Protein AF-A0A3B5RE72-F1 (afdb_monomer_lite)

InterPro domains:
  IPR013783 Immunoglobulin-like fold [G3DSA:2.60.40.10] (11-124)
  IPR036179 Immunoglobulin-like domain superfamily [SSF48726] (48-118)

Structure (mmCIF, N/CA/C/O backbone):
data_AF-A0A3B5RE72-F1
#
_entry.id   AF-A0A3B5RE72-F1
#
loop_
_atom_site.group_PDB
_atom_site.id
_atom_site.type_symbol
_atom_site.label_atom_id
_atom_site.label_alt_id
_atom_site.label_comp_id
_atom_site.label_asym_id
_atom_site.label_entity_id
_atom_site.label_seq_id
_atom_site.pdbx_PDB_ins_code
_atom_site.Cartn_x
_atom_site.Cartn_y
_atom_site.Cartn_z
_atom_site.occupancy
_atom_site.B_iso_or_equiv
_atom_site.auth_seq_id
_atom_site.auth_comp_id
_atom_site.auth_asym_id
_atom_site.auth_atom_id
_atom_site.pdbx_PDB_model_num
ATOM 1 N N . LEU A 1 1 ? 24.298 5.537 3.380 1.00 37.88 1 LEU A N 1
ATOM 2 C CA . LEU A 1 1 ? 23.603 6.133 4.545 1.00 37.88 1 LEU A CA 1
ATOM 3 C C . LEU A 1 1 ? 22.105 6.092 4.269 1.00 37.88 1 LEU A C 1
ATOM 5 O O . LEU A 1 1 ? 21.701 6.540 3.208 1.00 37.88 1 LEU A O 1
ATOM 9 N N . LEU A 1 2 ? 21.318 5.484 5.161 1.00 46.66 2 LEU A N 1
ATOM 10 C CA . LEU A 1 2 ? 19.848 5.486 5.124 1.00 46.66 2 LEU A CA 1
ATOM 11 C C . LEU A 1 2 ? 19.344 6.835 5.629 1.00 46.66 2 LEU A C 1
ATOM 13 O O . LEU A 1 2 ? 19.482 7.117 6.815 1.00 46.66 2 LEU A O 1
ATOM 17 N N . ASN A 1 3 ? 18.746 7.643 4.754 1.00 53.38 3 ASN A N 1
ATOM 18 C CA . ASN A 1 3 ? 17.937 8.772 5.198 1.00 53.38 3 ASN A CA 1
ATOM 19 C C . ASN A 1 3 ? 16.537 8.238 5.498 1.00 53.38 3 ASN A C 1
ATOM 21 O O . ASN A 1 3 ? 15.831 7.791 4.596 1.00 53.38 3 ASN A O 1
ATOM 25 N N . LYS A 1 4 ? 16.176 8.232 6.781 1.00 60.81 4 LYS A N 1
ATOM 26 C CA . LYS A 1 4 ? 14.817 7.939 7.230 1.00 60.81 4 LYS A CA 1
ATOM 27 C C . LYS A 1 4 ? 14.056 9.250 7.339 1.00 60.81 4 LYS A C 1
ATOM 29 O O . LYS A 1 4 ? 14.532 10.170 8.003 1.00 60.81 4 LYS A O 1
ATOM 34 N N . ILE A 1 5 ? 12.895 9.325 6.706 1.00 71.69 5 ILE A N 1
ATOM 35 C CA . ILE A 1 5 ? 11.976 10.453 6.840 1.00 71.69 5 ILE A CA 1
ATOM 36 C C . ILE A 1 5 ? 10.723 9.921 7.522 1.00 71.69 5 ILE A C 1
ATOM 38 O O . ILE A 1 5 ? 10.122 8.959 7.050 1.00 71.69 5 ILE A O 1
ATOM 42 N N . TYR A 1 6 ? 10.348 10.541 8.635 1.00 79.50 6 TYR A N 1
ATOM 43 C CA . TYR A 1 6 ? 9.139 10.191 9.369 1.00 79.50 6 TYR A CA 1
ATOM 44 C C . TYR A 1 6 ? 8.072 11.249 9.117 1.00 79.50 6 TYR A C 1
ATOM 46 O O . TYR A 1 6 ? 8.356 12.441 9.236 1.00 79.50 6 TYR A O 1
ATOM 54 N N . ASN A 1 7 ? 6.852 10.820 8.802 1.00 82.75 7 ASN A N 1
ATOM 55 C CA . ASN A 1 7 ? 5.699 11.704 8.660 1.00 82.75 7 ASN A CA 1
ATOM 56 C C . ASN A 1 7 ? 4.534 11.176 9.491 1.00 82.75 7 ASN A C 1
ATOM 58 O O . ASN A 1 7 ? 4.247 9.982 9.484 1.00 82.75 7 ASN A O 1
ATOM 62 N N . TYR A 1 8 ? 3.845 12.079 10.180 1.00 87.19 8 TYR A N 1
ATOM 63 C CA . TYR A 1 8 ? 2.656 11.759 10.959 1.00 87.19 8 TYR A CA 1
ATOM 64 C C . TYR A 1 8 ? 1.461 12.545 10.435 1.00 87.19 8 TYR A C 1
ATOM 66 O O . TYR A 1 8 ? 1.558 13.756 10.228 1.00 87.19 8 TYR A O 1
ATOM 74 N N . GLN A 1 9 ? 0.336 11.863 10.241 1.00 86.88 9 GLN A N 1
ATOM 75 C CA . GLN A 1 9 ? -0.921 12.482 9.837 1.00 86.88 9 GLN A CA 1
ATOM 76 C C . GLN A 1 9 ? -2.057 12.001 10.740 1.00 86.88 9 GLN A C 1
ATOM 78 O O . GLN A 1 9 ? -2.159 10.819 11.071 1.00 86.88 9 GLN A O 1
ATOM 83 N N . TYR A 1 10 ? -2.924 12.937 11.125 1.00 87.56 10 TYR A N 1
ATOM 84 C CA . TYR A 1 10 ? -4.078 12.687 11.978 1.00 87.56 10 TYR A CA 1
ATOM 85 C C . TYR A 1 10 ? -5.324 13.323 11.385 1.00 87.56 10 TYR A C 1
ATOM 87 O O . TYR A 1 10 ? -5.346 14.521 11.096 1.00 87.56 10 TYR A O 1
ATOM 95 N N . TYR A 1 11 ? -6.388 12.537 11.289 1.00 85.38 11 TYR A N 1
ATOM 96 C CA . TYR A 1 11 ? -7.675 12.983 10.785 1.00 85.38 11 TYR A CA 1
ATOM 97 C C . TYR A 1 11 ? -8.763 12.625 11.787 1.00 85.38 11 TYR A C 1
ATOM 99 O O . TYR A 1 11 ? -8.931 11.460 12.141 1.00 85.38 11 TYR A O 1
ATOM 107 N N . LYS A 1 12 ? -9.544 13.616 12.219 1.00 86.19 12 LYS A N 1
ATOM 108 C CA . LYS A 1 12 ? -10.770 13.389 12.989 1.00 86.19 12 LYS A CA 1
ATOM 109 C C . LYS A 1 12 ? -11.955 13.364 12.030 1.00 86.19 12 LYS A C 1
ATOM 111 O O . LYS A 1 12 ? -12.123 14.291 11.242 1.00 86.19 12 LYS A O 1
ATOM 116 N N . CYS A 1 13 ? -12.784 12.332 12.105 1.00 79.88 13 CYS A N 1
ATOM 117 C CA . CYS A 1 13 ? -13.900 12.127 11.184 1.00 79.88 13 CYS A CA 1
ATOM 118 C C . CYS A 1 13 ? -15.139 11.633 11.938 1.00 79.88 13 CYS A C 1
ATOM 120 O O . CYS A 1 13 ? -15.040 10.789 12.820 1.00 79.88 13 CYS A O 1
ATOM 122 N N . LEU A 1 14 ? -16.317 12.171 11.598 1.00 71.50 14 LEU A N 1
ATOM 123 C CA . LEU A 1 14 ? -17.598 11.657 12.107 1.00 71.50 14 LEU A CA 1
ATOM 124 C C . LEU A 1 14 ? -17.975 10.343 11.401 1.00 71.50 14 LEU A C 1
ATOM 126 O O . LEU A 1 14 ? -18.542 9.452 12.021 1.00 71.50 14 LEU A O 1
ATOM 130 N N . TYR A 1 15 ? -17.588 10.231 10.125 1.00 69.38 15 TYR A N 1
ATOM 131 C CA . TYR A 1 15 ? -17.618 9.017 9.315 1.00 69.38 15 TYR A CA 1
ATOM 132 C C . TYR A 1 15 ? -16.401 9.051 8.374 1.00 69.38 15 TYR A C 1
ATOM 134 O O . TYR A 1 15 ? -16.288 9.944 7.536 1.00 69.38 15 TYR A O 1
ATOM 142 N N . CYS A 1 16 ? -15.452 8.131 8.533 1.00 67.19 16 CYS A N 1
ATOM 143 C CA . CYS A 1 16 ? -14.146 8.166 7.858 1.00 67.19 16 CYS A CA 1
ATOM 144 C C . CYS A 1 16 ? -14.173 7.571 6.433 1.00 67.19 16 CYS A C 1
ATOM 146 O O . CYS A 1 16 ? -13.262 6.853 6.045 1.00 67.19 16 CYS A O 1
ATOM 148 N N . TYR A 1 17 ? -15.215 7.855 5.645 1.00 67.25 17 TYR A N 1
ATOM 149 C CA . TYR A 1 17 ? -15.447 7.193 4.350 1.00 67.25 17 TYR A CA 1
ATOM 150 C C . TYR A 1 17 ? -14.579 7.720 3.189 1.00 67.25 17 TYR A C 1
ATOM 152 O O . TYR A 1 17 ? -14.492 7.059 2.160 1.00 67.25 17 TYR A O 1
ATOM 160 N N . ASN A 1 18 ? -13.909 8.867 3.359 1.00 70.50 18 ASN A N 1
ATOM 161 C CA . ASN A 1 18 ? -13.156 9.556 2.296 1.00 70.50 18 ASN A CA 1
ATOM 162 C C . ASN A 1 18 ? -11.646 9.679 2.553 1.00 70.50 18 ASN A C 1
ATOM 164 O O . ASN A 1 18 ? -10.963 10.394 1.825 1.00 70.50 18 ASN A O 1
ATOM 168 N N . ILE A 1 19 ? -11.114 9.040 3.596 1.00 80.25 19 ILE A N 1
ATOM 169 C CA . ILE A 1 19 ? -9.670 9.080 3.858 1.00 80.25 19 ILE A CA 1
ATOM 170 C C . ILE A 1 19 ? -9.010 7.961 3.057 1.00 80.25 19 ILE A C 1
ATOM 172 O O . ILE A 1 19 ? -9.501 6.832 3.044 1.00 80.25 19 ILE A O 1
ATOM 176 N N . THR A 1 20 ? -7.913 8.295 2.385 1.00 86.50 20 THR A N 1
ATOM 177 C CA . THR A 1 20 ? -7.130 7.382 1.553 1.00 86.50 20 THR A CA 1
ATOM 178 C C . THR A 1 20 ? -5.747 7.198 2.146 1.00 86.50 20 THR A C 1
ATOM 180 O O . THR A 1 20 ? -5.112 8.174 2.549 1.00 86.50 20 THR A O 1
ATOM 183 N N . LEU A 1 21 ? -5.254 5.966 2.139 1.00 88.56 21 LEU A N 1
ATOM 184 C CA . LEU A 1 21 ? -3.835 5.701 2.339 1.00 88.56 21 LEU A CA 1
ATOM 185 C C . LEU A 1 21 ? -3.143 5.805 0.976 1.00 88.56 21 LEU A C 1
ATOM 187 O O . LEU A 1 21 ? -3.536 5.111 0.040 1.00 88.56 21 LEU A O 1
ATOM 191 N N . GLU A 1 22 ? -2.170 6.708 0.852 1.00 89.06 22 GLU A N 1
ATOM 192 C CA . GLU A 1 22 ? -1.459 6.988 -0.398 1.00 89.06 22 GLU A CA 1
ATOM 193 C C . GLU A 1 22 ? 0.037 6.705 -0.235 1.00 89.06 22 GLU A C 1
ATOM 195 O O . GLU A 1 22 ? 0.671 7.201 0.695 1.00 89.06 22 GLU A O 1
ATOM 200 N N . TRP A 1 23 ? 0.600 5.961 -1.185 1.00 87.62 23 TRP A N 1
ATOM 201 C CA . TRP A 1 23 ? 2.039 5.895 -1.415 1.00 87.62 23 TRP A CA 1
ATOM 202 C C . TRP A 1 23 ? 2.365 6.648 -2.690 1.00 87.62 23 TRP A C 1
ATOM 204 O O . TRP A 1 23 ? 1.719 6.454 -3.723 1.00 87.62 23 TRP A O 1
ATOM 214 N N . THR A 1 24 ? 3.402 7.473 -2.624 1.00 82.06 24 THR A N 1
ATOM 215 C CA . THR A 1 24 ? 3.952 8.155 -3.792 1.00 82.06 24 THR A CA 1
ATOM 216 C C . THR A 1 24 ? 5.373 7.681 -4.015 1.00 82.06 24 THR A C 1
ATOM 218 O O . THR A 1 24 ? 6.147 7.506 -3.074 1.00 82.06 24 THR A O 1
ATOM 221 N N . PHE A 1 25 ? 5.726 7.457 -5.271 1.00 74.44 25 PHE A N 1
ATOM 222 C CA . PHE A 1 25 ? 7.088 7.124 -5.639 1.00 74.44 25 PHE A CA 1
ATOM 223 C C . PHE A 1 25 ? 7.530 7.976 -6.809 1.00 74.44 25 PHE A C 1
ATOM 225 O O . PHE A 1 25 ? 6.852 8.080 -7.827 1.00 74.44 25 PHE A O 1
ATOM 232 N N . THR A 1 26 ? 8.703 8.576 -6.650 1.00 68.00 26 THR A N 1
ATOM 233 C CA . THR A 1 26 ? 9.369 9.333 -7.701 1.00 68.00 26 THR A CA 1
ATOM 234 C C . THR A 1 26 ? 10.430 8.451 -8.337 1.00 68.00 26 THR A C 1
ATOM 236 O O . THR A 1 26 ? 11.264 7.854 -7.652 1.00 68.00 26 THR A O 1
ATOM 239 N N . THR A 1 27 ? 10.421 8.370 -9.662 1.00 61.66 27 THR A N 1
ATOM 240 C CA . THR A 1 27 ? 11.477 7.712 -10.428 1.00 61.66 27 THR A CA 1
ATOM 241 C C . THR A 1 27 ? 12.211 8.789 -11.221 1.00 61.66 27 THR A C 1
ATOM 243 O O . THR A 1 27 ? 11.613 9.561 -11.967 1.00 61.66 27 THR A O 1
ATOM 246 N N . LYS A 1 28 ? 13.526 8.911 -11.002 1.00 55.00 28 LYS A N 1
ATOM 247 C CA . LYS A 1 28 ? 14.380 9.850 -11.758 1.00 55.00 28 LYS A CA 1
ATOM 248 C C . LYS A 1 28 ? 14.929 9.238 -13.043 1.00 55.00 28 LYS A C 1
ATOM 250 O O . LYS A 1 28 ? 15.557 9.926 -13.842 1.00 55.00 28 LYS A O 1
ATOM 255 N N . THR A 1 29 ? 14.762 7.936 -13.212 1.00 50.28 29 THR A N 1
ATOM 256 C CA . THR A 1 29 ? 15.362 7.184 -14.305 1.00 50.28 29 THR A CA 1
ATOM 257 C C . THR A 1 29 ? 14.361 7.078 -15.440 1.00 50.28 29 THR A C 1
ATOM 259 O O . THR A 1 29 ? 13.271 6.556 -15.232 1.00 50.28 29 THR A O 1
ATOM 262 N N . GLN A 1 30 ? 14.777 7.452 -16.655 1.00 52.94 30 GLN A N 1
ATOM 263 C CA . GLN A 1 30 ? 14.160 7.019 -17.922 1.00 52.94 30 GLN A CA 1
ATOM 264 C C . GLN A 1 30 ? 14.336 5.495 -18.135 1.00 52.94 30 GLN A C 1
ATOM 266 O O . GLN A 1 30 ? 14.674 5.032 -19.222 1.00 52.94 30 GLN A O 1
ATOM 271 N N . GLY A 1 31 ? 14.238 4.716 -17.058 1.00 57.12 31 GLY A N 1
ATOM 272 C CA . GLY A 1 31 ? 14.418 3.277 -17.057 1.00 57.12 31 GLY A CA 1
ATOM 273 C C . GLY A 1 31 ? 13.249 2.615 -17.762 1.00 57.12 31 GLY A C 1
ATOM 274 O O . GLY A 1 31 ? 12.139 3.146 -17.808 1.00 57.12 31 GLY A O 1
ATOM 275 N N . THR A 1 32 ? 13.499 1.443 -18.329 1.00 63.91 32 THR A N 1
ATOM 276 C CA . THR A 1 32 ? 12.419 0.670 -18.928 1.00 63.91 32 THR A CA 1
ATOM 277 C C . THR A 1 32 ? 11.530 0.124 -17.814 1.00 63.91 32 THR A C 1
ATOM 279 O O . THR A 1 32 ? 12.031 -0.405 -16.825 1.00 63.91 32 THR A O 1
ATOM 282 N N . TRP A 1 33 ? 10.207 0.210 -17.979 1.00 69.06 33 TRP A N 1
ATOM 283 C CA . TRP A 1 33 ? 9.230 -0.376 -17.050 1.00 69.06 33 TRP A CA 1
ATOM 284 C C . TRP A 1 33 ? 9.472 -1.871 -16.777 1.00 69.06 33 TRP A C 1
ATOM 286 O O . TRP A 1 33 ? 9.015 -2.384 -15.766 1.00 69.06 33 TRP A O 1
ATOM 296 N N . ARG A 1 34 ? 10.245 -2.554 -17.632 1.00 75.75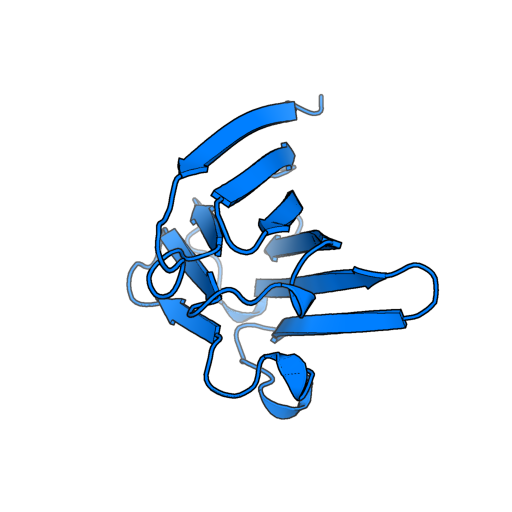 34 ARG A N 1
ATOM 297 C CA . ARG A 1 34 ? 10.650 -3.955 -17.466 1.00 75.75 34 ARG A CA 1
ATOM 298 C C . ARG A 1 34 ? 11.469 -4.211 -16.204 1.00 75.75 34 ARG A C 1
ATOM 300 O O . ARG A 1 34 ? 11.450 -5.323 -15.710 1.00 75.75 34 ARG A O 1
ATOM 307 N N . ASP A 1 35 ? 12.139 -3.200 -15.660 1.00 81.00 35 ASP A N 1
ATOM 308 C CA . ASP A 1 35 ? 12.907 -3.350 -14.421 1.00 81.00 35 ASP A CA 1
ATOM 309 C C . ASP A 1 35 ? 12.109 -2.931 -13.174 1.00 81.00 35 ASP A C 1
ATOM 311 O O . ASP A 1 35 ? 12.671 -2.892 -12.078 1.00 81.00 35 ASP A O 1
ATOM 315 N N . LEU A 1 36 ? 10.827 -2.568 -13.334 1.00 84.06 36 LEU A N 1
ATOM 316 C CA . LEU A 1 36 ? 9.967 -2.104 -12.251 1.00 84.06 36 LEU A CA 1
ATOM 317 C C . LEU A 1 36 ? 9.315 -3.276 -11.519 1.00 84.06 36 LEU A C 1
ATOM 319 O O . LEU A 1 36 ? 8.507 -4.015 -12.085 1.00 84.06 36 LEU A O 1
ATOM 323 N N . PHE A 1 37 ? 9.563 -3.331 -10.216 1.00 88.81 37 PHE A N 1
ATOM 324 C CA . PHE A 1 37 ? 8.853 -4.185 -9.277 1.00 88.81 37 PHE A CA 1
ATOM 325 C C . PHE A 1 37 ? 8.242 -3.327 -8.181 1.00 88.81 37 PHE A C 1
ATOM 327 O O . PHE A 1 37 ? 8.936 -2.534 -7.539 1.00 88.81 37 PHE A O 1
ATOM 334 N N . ILE A 1 38 ? 6.947 -3.504 -7.955 1.00 90.75 38 ILE A N 1
ATOM 335 C CA . ILE A 1 38 ? 6.225 -2.895 -6.842 1.00 90.75 38 ILE A CA 1
ATOM 336 C C . ILE A 1 38 ? 5.571 -4.015 -6.061 1.00 90.75 38 ILE A C 1
ATOM 338 O O . ILE A 1 38 ? 4.942 -4.898 -6.640 1.00 90.75 38 ILE A O 1
ATOM 342 N N . TYR A 1 39 ? 5.709 -3.967 -4.747 1.00 93.62 39 TYR A N 1
ATOM 343 C CA . TYR A 1 39 ? 5.057 -4.904 -3.857 1.00 93.62 39 TYR A CA 1
ATOM 344 C C . TYR A 1 39 ? 4.622 -4.160 -2.602 1.00 93.62 39 TYR A C 1
ATOM 346 O O . TYR A 1 39 ? 5.463 -3.796 -1.779 1.00 93.62 39 TYR A O 1
ATOM 354 N N . CYS A 1 40 ? 3.321 -3.898 -2.491 1.00 95.00 40 CYS A N 1
ATOM 355 C CA . CYS A 1 40 ? 2.720 -3.346 -1.289 1.00 95.00 40 CYS A CA 1
ATOM 356 C C . CYS A 1 40 ? 1.854 -4.403 -0.597 1.00 95.00 40 CYS A C 1
ATOM 358 O O . CYS A 1 40 ? 1.070 -5.098 -1.250 1.00 95.00 40 CYS A O 1
ATOM 360 N N . SER A 1 41 ? 1.945 -4.480 0.725 1.00 96.19 41 SER A N 1
ATOM 361 C CA . SER A 1 41 ? 1.217 -5.448 1.538 1.00 96.19 41 SER A CA 1
ATOM 362 C C . SER A 1 41 ? 0.886 -4.904 2.927 1.00 96.19 41 SER A C 1
ATOM 364 O O . SER A 1 41 ? 1.539 -3.992 3.439 1.00 96.19 41 SER A O 1
ATOM 366 N N . LEU A 1 42 ? -0.144 -5.487 3.538 1.00 96.06 42 LEU A N 1
ATOM 367 C CA . LEU A 1 42 ? -0.405 -5.397 4.968 1.00 96.06 42 LEU A CA 1
ATOM 368 C C . LEU A 1 42 ? 0.272 -6.587 5.656 1.00 96.06 42 LEU A C 1
ATOM 370 O O . LEU A 1 42 ? -0.034 -7.746 5.363 1.00 96.06 42 LEU A O 1
ATOM 374 N N . VAL A 1 43 ? 1.181 -6.296 6.581 1.00 93.62 43 VAL A N 1
ATOM 375 C CA . VAL A 1 43 ? 1.906 -7.296 7.364 1.00 93.62 43 VAL A CA 1
ATOM 376 C C . VAL A 1 43 ? 1.189 -7.488 8.698 1.00 93.62 43 VAL A C 1
ATOM 378 O O . VAL A 1 43 ? 1.245 -6.635 9.583 1.00 93.62 43 VAL A O 1
ATOM 381 N N . ALA A 1 44 ? 0.520 -8.629 8.851 1.00 83.12 44 ALA A N 1
ATOM 382 C CA . ALA A 1 44 ? -0.074 -9.067 10.109 1.00 83.12 44 ALA A CA 1
ATOM 383 C C . ALA A 1 44 ? 0.773 -10.182 10.744 1.00 83.12 44 ALA A C 1
ATOM 385 O O . ALA A 1 44 ? 1.573 -10.837 10.077 1.00 83.12 44 ALA A O 1
ATOM 386 N N . SER A 1 45 ? 0.579 -10.446 12.041 1.00 77.81 45 SER A N 1
ATOM 387 C CA . SER A 1 45 ? 1.419 -11.371 12.825 1.00 77.81 45 SER A CA 1
ATOM 388 C C . SER A 1 45 ? 1.567 -12.785 12.240 1.00 77.81 45 SER A C 1
ATOM 390 O O . SER A 1 45 ? 2.552 -13.457 12.535 1.00 77.81 45 SER A O 1
ATOM 392 N N . HIS A 1 46 ? 0.612 -13.245 11.423 1.00 81.50 46 HIS A N 1
ATOM 393 C CA . HIS A 1 46 ? 0.602 -14.605 10.861 1.00 81.50 46 HIS A CA 1
ATOM 394 C C . HIS A 1 46 ? 0.288 -14.677 9.363 1.00 81.50 46 HIS A C 1
ATOM 396 O O . HIS A 1 46 ? 0.217 -15.775 8.814 1.00 81.50 46 HIS A O 1
ATOM 402 N N . LYS A 1 47 ? 0.062 -13.541 8.699 1.00 88.19 47 LYS A N 1
ATOM 403 C CA . LYS A 1 47 ? -0.277 -13.506 7.275 1.00 88.19 47 LYS A CA 1
ATOM 404 C C . LYS A 1 47 ? 0.162 -12.177 6.675 1.00 88.19 47 LYS A C 1
ATOM 406 O O . LYS A 1 47 ? 0.090 -11.137 7.325 1.00 88.19 47 LYS A O 1
ATOM 411 N N . GLU A 1 48 ? 0.585 -12.232 5.425 1.00 93.88 48 GLU A N 1
ATOM 412 C CA . GLU A 1 48 ? 0.764 -11.061 4.584 1.00 93.88 48 GLU A CA 1
ATOM 413 C C . GLU A 1 48 ? -0.425 -10.972 3.624 1.00 93.88 48 GLU A C 1
ATOM 415 O O . GLU A 1 48 ? -0.773 -11.960 2.973 1.00 93.88 48 GLU A O 1
ATOM 420 N N . LEU A 1 49 ? -1.083 -9.814 3.582 1.00 95.44 49 LEU A N 1
ATOM 421 C CA . LEU A 1 49 ? -2.173 -9.546 2.646 1.00 95.44 49 LEU A CA 1
ATOM 422 C C . LEU A 1 49 ? -1.635 -8.637 1.549 1.00 95.44 49 LEU A C 1
ATOM 424 O O . LEU A 1 49 ? -1.250 -7.497 1.819 1.00 95.44 49 LEU A O 1
ATOM 428 N N . ILE A 1 50 ? -1.582 -9.140 0.320 1.00 95.75 50 ILE A N 1
ATOM 429 C CA . ILE A 1 50 ? -1.066 -8.371 -0.811 1.00 95.75 50 ILE A CA 1
ATOM 430 C C . ILE A 1 50 ? -2.088 -7.294 -1.168 1.00 95.75 50 ILE A C 1
ATOM 432 O O . ILE A 1 50 ? -3.247 -7.583 -1.459 1.00 95.75 50 ILE A O 1
ATOM 436 N N . LEU A 1 51 ? -1.637 -6.043 -1.153 1.00 95.50 51 LEU A N 1
ATOM 437 C CA . LEU A 1 51 ? -2.442 -4.882 -1.508 1.00 95.50 51 LEU A CA 1
ATOM 438 C C . LEU A 1 51 ? -2.318 -4.571 -3.002 1.00 95.50 51 LEU A C 1
ATOM 440 O O . LEU A 1 51 ? -3.316 -4.335 -3.683 1.00 95.50 51 LEU A O 1
ATOM 444 N N . TYR A 1 52 ? -1.084 -4.542 -3.504 1.00 94.62 52 TYR A N 1
ATOM 445 C CA . TYR A 1 52 ? -0.782 -4.166 -4.880 1.00 94.62 52 TYR A CA 1
ATOM 446 C C . TYR A 1 52 ? 0.553 -4.759 -5.325 1.00 94.62 52 TYR A C 1
ATOM 448 O O . TYR A 1 52 ? 1.542 -4.68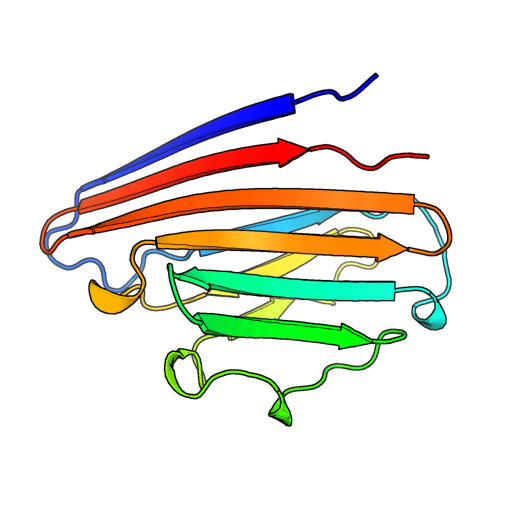4 -4.591 1.00 94.62 52 TYR A O 1
ATOM 456 N N . GLN A 1 53 ? 0.593 -5.310 -6.538 1.00 93.75 53 GLN A N 1
ATOM 457 C CA . GLN A 1 53 ? 1.790 -5.929 -7.090 1.00 93.75 53 GLN A CA 1
ATOM 458 C C . GLN A 1 53 ? 1.988 -5.569 -8.563 1.00 93.75 53 GLN A C 1
ATOM 460 O O . GLN A 1 53 ? 1.079 -5.680 -9.387 1.00 93.75 53 GLN A O 1
ATOM 465 N N . VAL A 1 54 ? 3.226 -5.200 -8.887 1.00 90.94 54 VAL A N 1
ATOM 466 C CA . VAL A 1 54 ? 3.734 -5.042 -10.248 1.00 90.94 54 VAL A CA 1
ATOM 467 C C . VAL A 1 54 ? 5.016 -5.851 -10.376 1.00 90.94 54 VAL A C 1
ATOM 469 O O . VAL A 1 54 ? 5.900 -5.747 -9.524 1.00 90.94 54 VAL A O 1
ATOM 472 N N . HIS A 1 55 ? 5.137 -6.626 -11.447 1.00 90.62 55 HIS A N 1
ATOM 473 C CA . HIS A 1 55 ? 6.351 -7.359 -11.791 1.00 90.62 55 HIS A CA 1
ATOM 474 C C . HIS A 1 55 ? 6.704 -7.064 -13.247 1.00 90.62 55 HIS A C 1
ATOM 476 O O . HIS A 1 55 ? 5.871 -7.227 -14.136 1.00 90.62 55 HIS A O 1
ATOM 482 N N . GLU A 1 56 ? 7.924 -6.579 -13.475 1.00 88.31 56 GLU A N 1
ATOM 483 C CA . GLU A 1 56 ? 8.409 -6.128 -14.788 1.00 88.31 56 GLU A CA 1
ATOM 484 C C . GLU A 1 56 ? 7.462 -5.127 -15.482 1.00 88.31 56 GLU A C 1
ATOM 486 O O . GLU A 1 56 ? 7.237 -5.166 -16.693 1.00 88.31 56 GLU A O 1
ATOM 491 N N . GLY A 1 57 ? 6.868 -4.225 -14.695 1.00 83.94 57 GLY A N 1
ATOM 492 C CA . GLY A 1 57 ? 5.947 -3.197 -15.189 1.00 83.94 57 GLY A CA 1
ATOM 493 C C . GLY A 1 57 ? 4.519 -3.678 -15.474 1.00 83.94 57 GLY A C 1
ATOM 494 O O . GLY A 1 57 ? 3.661 -2.857 -15.806 1.00 83.94 57 GLY A O 1
ATOM 495 N N . VAL A 1 58 ? 4.233 -4.970 -15.300 1.00 87.44 58 VAL A N 1
ATOM 496 C CA . VAL A 1 58 ? 2.898 -5.562 -15.470 1.00 87.44 58 VAL A CA 1
ATOM 497 C C . VAL A 1 58 ? 2.209 -5.691 -14.111 1.00 87.44 58 VAL A C 1
ATOM 499 O O . VAL A 1 58 ? 2.831 -6.127 -13.147 1.00 87.44 58 VAL A O 1
ATOM 502 N N . GLU A 1 59 ? 0.940 -5.287 -14.016 1.00 90.12 59 GLU A N 1
ATOM 503 C CA . GLU A 1 59 ? 0.120 -5.469 -12.807 1.00 90.12 59 GLU A CA 1
ATOM 504 C C . GLU A 1 59 ? -0.361 -6.913 -12.664 1.00 90.12 59 GLU A C 1
ATOM 506 O O . GLU A 1 59 ? -0.735 -7.549 -13.648 1.00 90.12 59 GLU A O 1
ATOM 511 N N . PHE A 1 60 ? -0.411 -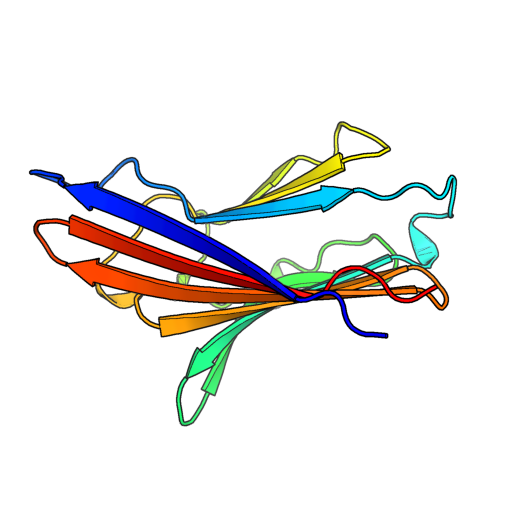7.391 -11.421 1.00 92.12 60 PHE A N 1
ATOM 512 C CA . PHE A 1 60 ? -0.893 -8.727 -11.068 1.00 92.12 60 PHE A CA 1
ATOM 513 C C . PHE A 1 60 ? -2.134 -8.601 -10.175 1.00 92.12 60 PHE A C 1
ATOM 515 O O . PHE A 1 60 ? -2.045 -8.809 -8.969 1.00 92.12 60 PHE A O 1
ATOM 522 N N . PRO A 1 61 ? -3.307 -8.237 -10.726 1.00 90.56 61 PRO A N 1
ATOM 523 C CA . PRO A 1 61 ? -4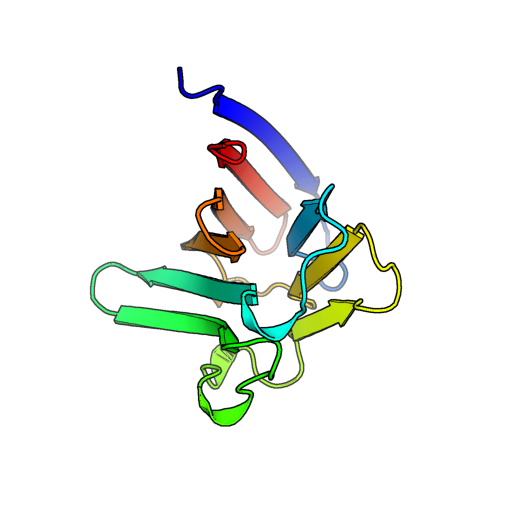.520 -8.059 -9.926 1.00 90.56 61 PRO A CA 1
ATOM 524 C C . PRO A 1 61 ? -4.984 -9.358 -9.253 1.00 90.56 61 PRO A C 1
ATOM 526 O O . PRO A 1 61 ? -5.609 -9.309 -8.201 1.00 90.56 61 PRO A O 1
ATOM 529 N N . GLU A 1 62 ? -4.645 -10.521 -9.815 1.00 92.75 62 GLU A N 1
ATOM 530 C CA . GLU A 1 62 ? -4.987 -11.838 -9.260 1.00 92.75 62 GLU A CA 1
ATOM 531 C C . GLU A 1 62 ? -4.295 -12.144 -7.923 1.00 92.75 62 GLU A C 1
ATOM 533 O O . GLU A 1 62 ? -4.762 -13.006 -7.183 1.00 92.75 62 GLU A O 1
ATOM 538 N N . SER A 1 63 ? -3.188 -11.462 -7.602 1.00 93.19 63 SER A N 1
ATOM 539 C CA . SER A 1 63 ? -2.502 -11.640 -6.318 1.00 93.19 63 SER A CA 1
ATOM 540 C C . SER A 1 63 ? -3.060 -10.755 -5.208 1.00 93.19 63 SER A C 1
ATOM 542 O O . SER A 1 63 ? -2.719 -10.973 -4.048 1.00 93.19 63 SER A O 1
ATOM 544 N N . GLN A 1 64 ? -3.909 -9.775 -5.535 1.00 95.81 64 GLN A N 1
ATOM 545 C CA . GLN A 1 64 ? -4.527 -8.895 -4.551 1.00 95.81 64 GLN A CA 1
ATOM 546 C C . GLN A 1 64 ? -5.432 -9.694 -3.607 1.00 95.81 64 GLN A C 1
ATOM 548 O O . GLN A 1 64 ? -6.294 -10.455 -4.043 1.00 95.81 64 GLN A O 1
ATOM 553 N N . ASP A 1 65 ? -5.262 -9.487 -2.301 1.00 95.44 65 ASP A N 1
ATOM 554 C CA . ASP A 1 65 ? -6.134 -10.097 -1.301 1.00 95.44 65 ASP A CA 1
ATOM 555 C C . ASP A 1 65 ? -7.556 -9.510 -1.398 1.00 95.44 65 ASP A C 1
ATOM 557 O O . ASP A 1 65 ? -7.744 -8.305 -1.605 1.00 95.44 65 ASP A O 1
ATOM 561 N N . GLU A 1 66 ? -8.568 -10.366 -1.234 1.00 93.69 66 GLU A N 1
ATOM 562 C CA . GLU A 1 66 ? -9.986 -10.019 -1.391 1.00 93.69 66 GLU A CA 1
ATOM 563 C C . GLU A 1 66 ? -10.405 -8.835 -0.507 1.00 93.69 66 GLU A C 1
ATOM 565 O O . GLU A 1 66 ? -11.238 -8.025 -0.919 1.00 93.69 66 GLU A O 1
ATOM 570 N N . GLN A 1 67 ? -9.767 -8.661 0.660 1.00 92.38 67 GLN A N 1
ATOM 571 C CA . GLN A 1 67 ? -9.993 -7.509 1.538 1.00 92.38 67 GLN A CA 1
ATOM 572 C C . GLN A 1 67 ? -9.870 -6.165 0.799 1.00 92.38 67 GLN A C 1
ATOM 574 O O . GLN A 1 67 ? -10.574 -5.202 1.129 1.00 92.38 67 GLN A O 1
ATOM 579 N N . PHE A 1 68 ? -8.988 -6.068 -0.196 1.00 93.56 68 PHE A N 1
ATOM 580 C CA . PHE A 1 68 ? -8.683 -4.828 -0.910 1.00 93.56 68 PHE A CA 1
ATOM 581 C C . PHE A 1 68 ? -9.355 -4.720 -2.284 1.00 93.56 68 PHE A C 1
ATOM 583 O O . PHE A 1 68 ? -9.219 -3.687 -2.947 1.00 93.56 68 PHE A O 1
ATOM 590 N N . SER A 1 69 ? -10.114 -5.743 -2.688 1.00 91.81 69 SER A N 1
ATOM 591 C CA . SER A 1 69 ? -10.729 -5.821 -4.013 1.00 91.81 69 SER A CA 1
ATOM 592 C C . SER A 1 69 ? -11.582 -4.589 -4.327 1.00 91.81 69 SER A C 1
ATOM 594 O O . SER A 1 69 ? -12.437 -4.173 -3.540 1.00 91.81 69 SER A O 1
ATOM 596 N N . GLY A 1 70 ? -11.309 -3.962 -5.474 1.00 91.31 70 GLY A N 1
ATOM 597 C CA . GLY A 1 70 ? -12.022 -2.773 -5.954 1.00 91.31 70 GLY A CA 1
ATOM 598 C C . GLY A 1 70 ? -11.731 -1.473 -5.192 1.00 91.31 70 GLY A C 1
ATOM 599 O O . GLY A 1 70 ? -12.354 -0.453 -5.486 1.00 91.31 70 GLY A O 1
ATOM 600 N N . ARG A 1 71 ? -10.802 -1.475 -4.225 1.00 93.06 71 ARG A N 1
ATOM 601 C CA . ARG A 1 71 ? -10.458 -0.290 -3.412 1.00 93.06 71 ARG A CA 1
ATOM 602 C C . ARG A 1 71 ? -9.084 0.299 -3.719 1.00 93.06 71 ARG A C 1
ATOM 604 O O . ARG A 1 71 ? -8.792 1.415 -3.284 1.00 93.06 71 ARG A O 1
ATOM 611 N N . VAL A 1 72 ? -8.251 -0.432 -4.456 1.00 92.38 72 VAL A N 1
ATOM 612 C CA . VAL A 1 72 ? -6.892 -0.015 -4.812 1.00 92.38 72 VAL A CA 1
ATOM 613 C C . VAL A 1 72 ? -6.883 0.637 -6.188 1.00 92.38 72 VAL A C 1
ATOM 615 O O . VAL A 1 72 ? -7.400 0.073 -7.148 1.00 92.38 72 VAL A O 1
ATOM 618 N N . GLN A 1 73 ? -6.284 1.821 -6.280 1.00 90.12 73 GLN A N 1
ATOM 619 C CA . GLN A 1 73 ? -6.054 2.528 -7.539 1.00 90.12 73 GLN A CA 1
ATOM 620 C C . GLN A 1 73 ? -4.564 2.806 -7.716 1.00 90.12 73 GLN A C 1
ATOM 622 O O . GLN A 1 73 ? -3.873 3.118 -6.741 1.00 90.12 73 GLN A O 1
ATOM 627 N N . SER A 1 74 ? -4.086 2.732 -8.958 1.00 86.81 74 SER A N 1
ATOM 628 C CA . SER A 1 74 ? -2.743 3.165 -9.332 1.00 86.81 74 SER A CA 1
ATOM 629 C C . SER A 1 74 ? -2.819 4.212 -10.438 1.00 86.81 74 SER A C 1
ATOM 631 O O . SER A 1 74 ? -3.322 3.930 -11.522 1.00 86.81 74 SER A O 1
ATOM 633 N N . ASP A 1 75 ? -2.289 5.405 -10.165 1.00 79.19 75 ASP A N 1
ATOM 634 C CA . ASP A 1 75 ? -2.117 6.448 -11.177 1.00 79.19 75 ASP A CA 1
ATOM 635 C C . ASP A 1 75 ? -0.730 6.273 -11.806 1.00 79.19 75 ASP A C 1
ATOM 637 O O . ASP A 1 75 ? 0.294 6.506 -11.152 1.00 79.19 75 ASP A O 1
ATOM 641 N N . LYS A 1 76 ? -0.698 5.827 -13.066 1.00 64.56 76 LYS A N 1
ATOM 642 C CA . LYS A 1 76 ? 0.534 5.569 -13.838 1.00 64.56 76 LYS A CA 1
ATOM 643 C C . LYS A 1 76 ? 0.880 6.674 -14.837 1.00 64.56 76 LYS A C 1
ATOM 645 O O . LYS A 1 76 ? 1.949 6.636 -15.444 1.00 64.56 76 LYS A O 1
ATOM 650 N N . ASP A 1 77 ? -0.009 7.650 -15.002 1.00 56.97 77 ASP A N 1
ATOM 651 C CA . ASP A 1 77 ? 0.029 8.605 -16.116 1.00 56.97 77 ASP A CA 1
ATOM 652 C C . ASP A 1 77 ? 1.172 9.628 -16.031 1.00 56.97 77 ASP A C 1
ATOM 654 O O . ASP A 1 77 ? 1.458 10.324 -17.006 1.00 56.97 77 ASP A O 1
ATOM 658 N N . VAL A 1 78 ? 1.881 9.711 -14.902 1.00 50.12 78 VAL A N 1
ATOM 659 C CA . VAL A 1 78 ? 3.038 10.597 -14.757 1.00 50.12 78 VAL A CA 1
ATOM 660 C C . VAL A 1 78 ? 4.308 9.751 -14.773 1.00 50.12 78 VAL A C 1
ATOM 662 O O . VAL A 1 78 ? 4.677 9.126 -13.786 1.00 50.12 78 VAL A O 1
ATOM 665 N N . LEU A 1 79 ? 5.004 9.760 -15.914 1.00 48.78 79 LEU A N 1
ATOM 666 C CA . LEU A 1 79 ? 6.224 8.987 -16.220 1.00 48.78 79 LEU A CA 1
ATOM 667 C C . LEU A 1 79 ? 7.377 9.127 -15.196 1.00 48.78 79 LEU A C 1
ATOM 669 O O . LEU A 1 79 ? 8.362 8.400 -15.282 1.00 48.78 79 LEU A O 1
ATOM 673 N N . SER A 1 80 ? 7.273 10.043 -14.233 1.00 59.00 80 SER A N 1
ATOM 674 C CA . SER A 1 80 ? 8.238 10.274 -13.154 1.00 59.00 80 SER A CA 1
ATOM 675 C C . SER A 1 80 ? 7.663 10.081 -11.747 1.00 59.00 80 SER A C 1
ATOM 677 O O . SER A 1 80 ? 8.438 10.038 -10.794 1.00 59.00 80 SER A O 1
ATOM 679 N N . GLU A 1 81 ? 6.340 9.979 -11.590 1.00 65.19 81 GLU A N 1
ATOM 680 C CA . GLU A 1 81 ? 5.649 9.934 -10.298 1.00 65.19 81 GLU A CA 1
ATOM 681 C C . GLU A 1 81 ? 4.478 8.956 -10.348 1.00 65.19 81 GLU A C 1
ATOM 683 O O . GLU A 1 81 ? 3.432 9.252 -10.917 1.00 65.19 81 GLU A O 1
ATOM 688 N N . GLY A 1 82 ? 4.633 7.792 -9.729 1.00 76.44 82 GLY A N 1
ATOM 689 C CA . GLY A 1 82 ? 3.513 6.879 -9.561 1.00 76.44 82 GLY A CA 1
ATOM 690 C C . GLY A 1 82 ? 2.864 7.046 -8.196 1.00 76.44 82 GLY A C 1
ATOM 691 O O . GLY A 1 82 ? 3.517 7.408 -7.208 1.00 76.44 82 GLY A O 1
ATOM 692 N N . ARG A 1 83 ? 1.557 6.786 -8.144 1.00 85.94 83 ARG A N 1
ATOM 693 C CA . ARG A 1 83 ? 0.779 6.810 -6.902 1.00 85.94 83 ARG A CA 1
ATOM 694 C C . ARG A 1 83 ? -0.023 5.534 -6.764 1.00 85.94 83 ARG A C 1
ATOM 696 O O . ARG A 1 83 ? -0.580 5.044 -7.744 1.00 85.94 83 ARG A O 1
ATOM 703 N N . ILE A 1 84 ? -0.079 5.009 -5.547 1.00 89.69 84 ILE A N 1
ATOM 704 C CA . ILE A 1 84 ? -0.922 3.871 -5.177 1.00 89.69 84 ILE A CA 1
ATOM 705 C C . ILE A 1 84 ? -1.808 4.335 -4.036 1.00 89.69 84 ILE A C 1
ATOM 707 O O . ILE A 1 84 ? -1.309 4.884 -3.054 1.00 89.69 84 ILE A O 1
ATOM 711 N N . ARG A 1 85 ? -3.118 4.134 -4.171 1.00 91.94 85 ARG A N 1
ATOM 712 C CA . ARG A 1 85 ? -4.112 4.576 -3.193 1.00 91.94 85 ARG A CA 1
ATOM 713 C C . ARG A 1 85 ? -5.001 3.430 -2.763 1.00 91.94 85 ARG A C 1
ATOM 715 O O . ARG A 1 85 ? -5.615 2.787 -3.611 1.00 91.94 85 ARG A O 1
ATOM 722 N N . LEU A 1 86 ? -5.145 3.251 -1.456 1.00 92.62 86 LEU A N 1
ATOM 723 C CA . LEU A 1 86 ? -6.219 2.464 -0.863 1.00 92.62 86 LEU A CA 1
ATOM 724 C C . LEU A 1 86 ? -7.344 3.409 -0.428 1.00 92.62 86 LEU A C 1
ATOM 726 O O . LEU A 1 86 ? -7.158 4.250 0.456 1.00 92.62 86 LEU A O 1
ATOM 730 N N . HIS A 1 87 ? -8.504 3.272 -1.068 1.00 90.06 87 HIS A N 1
ATOM 731 C CA . HIS A 1 87 ? -9.696 4.064 -0.784 1.00 90.06 87 HIS A CA 1
ATOM 732 C C . HIS A 1 87 ? -10.603 3.401 0.250 1.00 90.06 87 HIS A C 1
ATOM 734 O O . HIS A 1 87 ? -10.577 2.184 0.444 1.00 90.06 87 HIS A O 1
ATOM 740 N N . VAL A 1 88 ? -11.472 4.222 0.851 1.00 85.62 88 VAL A N 1
ATOM 741 C CA . VAL A 1 88 ? -12.531 3.779 1.768 1.00 85.62 88 VAL A CA 1
ATOM 742 C C . VAL A 1 88 ? -11.932 2.943 2.899 1.00 85.62 88 VAL A C 1
ATOM 744 O O . VAL A 1 88 ? -12.193 1.744 3.008 1.00 85.62 88 VAL A O 1
ATOM 747 N N . LEU A 1 89 ? -11.069 3.574 3.700 1.00 87.81 89 LEU A N 1
ATOM 748 C CA . LEU A 1 89 ? -10.439 2.920 4.842 1.00 87.81 89 LEU A CA 1
ATOM 749 C C . LEU A 1 89 ? -11.489 2.451 5.850 1.00 87.81 89 LEU A C 1
ATOM 751 O O . LEU A 1 89 ? -12.385 3.201 6.248 1.00 87.81 89 LEU A O 1
ATOM 755 N N . LYS A 1 90 ? -11.346 1.203 6.282 1.00 87.69 90 LYS A N 1
ATOM 756 C CA . LYS A 1 90 ? -12.210 0.551 7.263 1.00 87.69 90 LYS A CA 1
ATOM 757 C C . LYS A 1 90 ? -11.422 0.232 8.532 1.00 87.69 90 LYS A C 1
ATOM 759 O O . LYS A 1 90 ? -10.195 0.278 8.536 1.00 87.69 90 LYS A O 1
ATOM 764 N N . MET A 1 91 ? -12.109 -0.082 9.630 1.00 88.56 91 MET A N 1
ATOM 765 C CA . MET A 1 91 ? -11.427 -0.377 10.902 1.00 88.56 91 MET A CA 1
ATOM 766 C C . MET A 1 91 ? -10.504 -1.596 10.778 1.00 88.56 91 MET A C 1
ATOM 768 O O . MET A 1 91 ? -9.399 -1.588 11.317 1.00 88.56 91 MET A O 1
ATOM 772 N N . GLU A 1 92 ? -10.932 -2.593 10.004 1.00 88.69 92 GLU A N 1
ATOM 773 C CA . GLU A 1 92 ? -10.187 -3.803 9.652 1.00 88.69 92 GLU A CA 1
ATOM 774 C C . GLU A 1 92 ? -8.960 -3.562 8.762 1.00 88.69 92 GLU A C 1
ATOM 776 O O . GLU A 1 92 ? -8.125 -4.451 8.632 1.00 88.69 92 GLU A O 1
ATOM 781 N N . ASP A 1 93 ? -8.816 -2.368 8.180 1.00 91.00 93 ASP A N 1
ATOM 782 C CA . ASP A 1 93 ? -7.605 -2.004 7.443 1.00 91.00 93 ASP A CA 1
ATOM 783 C C . ASP A 1 93 ? -6.479 -1.550 8.377 1.00 91.00 93 ASP A C 1
ATOM 785 O O . ASP A 1 93 ? -5.366 -1.335 7.908 1.00 91.00 93 ASP A O 1
ATOM 789 N N . SER A 1 94 ? -6.734 -1.388 9.679 1.00 91.81 94 SER A N 1
ATOM 790 C CA . SER A 1 94 ? -5.689 -1.007 10.633 1.00 91.81 94 SER A CA 1
ATOM 791 C C . SER A 1 94 ? -4.564 -2.043 10.672 1.00 91.81 94 SER A C 1
ATOM 793 O O . SER A 1 94 ? -4.814 -3.243 10.774 1.00 91.81 94 SER A O 1
ATOM 795 N N . GLY A 1 95 ? -3.320 -1.572 10.655 1.00 93.69 95 GLY A N 1
ATOM 796 C CA . GLY A 1 95 ? -2.134 -2.407 10.775 1.00 93.69 95 GLY A CA 1
ATOM 797 C C . GLY A 1 95 ? -0.907 -1.815 10.089 1.00 93.69 95 GLY A C 1
ATOM 798 O O . GLY A 1 95 ? -0.884 -0.643 9.711 1.00 93.69 95 GLY A O 1
ATOM 799 N N . PHE A 1 96 ? 0.129 -2.643 9.955 1.00 95.12 96 PHE A N 1
ATOM 800 C CA . PHE A 1 96 ? 1.432 -2.227 9.449 1.00 95.12 96 PHE A CA 1
ATOM 801 C C . PHE A 1 96 ? 1.569 -2.524 7.957 1.00 95.12 96 PHE A C 1
ATOM 803 O O . PHE A 1 96 ? 1.706 -3.675 7.540 1.00 95.12 96 PHE A O 1
ATOM 810 N N . TYR A 1 97 ? 1.556 -1.474 7.148 1.00 95.31 97 TYR A N 1
ATOM 811 C CA . TYR A 1 97 ? 1.736 -1.568 5.712 1.00 95.31 97 TYR A CA 1
ATOM 812 C C . TYR A 1 97 ? 3.197 -1.411 5.335 1.00 95.31 97 TYR A C 1
ATOM 814 O O . TYR A 1 97 ? 3.915 -0.573 5.880 1.00 95.31 97 TYR A O 1
ATOM 822 N N . VAL A 1 98 ? 3.605 -2.170 4.329 1.00 93.88 98 VAL A N 1
ATOM 823 C CA . VAL A 1 98 ? 4.916 -2.073 3.704 1.00 93.88 98 VAL A CA 1
ATOM 824 C C . VAL A 1 98 ? 4.704 -1.918 2.211 1.00 93.88 98 VAL A C 1
ATOM 826 O O . VAL A 1 98 ? 3.964 -2.694 1.620 1.00 93.88 98 VAL A O 1
ATOM 829 N N . CYS A 1 99 ? 5.366 -0.950 1.584 1.00 92.19 99 CYS A N 1
ATOM 830 C CA . CYS A 1 99 ? 5.481 -0.906 0.138 1.00 92.19 99 CYS A CA 1
ATOM 831 C C . CYS A 1 99 ? 6.941 -0.835 -0.305 1.00 92.19 99 CYS A C 1
ATOM 833 O O . CYS A 1 99 ? 7.687 0.088 0.026 1.00 92.19 99 CYS A O 1
ATOM 835 N N . LYS A 1 100 ? 7.350 -1.847 -1.066 1.00 90.56 100 LYS A N 1
ATOM 836 C CA . LYS A 1 100 ? 8.675 -1.974 -1.655 1.00 90.56 100 LYS A CA 1
ATOM 837 C C . LYS A 1 100 ? 8.614 -1.619 -3.133 1.00 90.56 100 LYS A C 1
ATOM 839 O O . LYS A 1 100 ? 7.788 -2.141 -3.878 1.00 90.56 100 LYS A O 1
ATOM 844 N N . LEU A 1 101 ? 9.562 -0.794 -3.555 1.00 86.50 101 LEU A N 1
ATOM 845 C CA . LEU A 1 101 ? 9.806 -0.440 -4.945 1.00 86.50 101 LEU A CA 1
ATOM 846 C C . LEU A 1 101 ? 11.208 -0.906 -5.331 1.00 86.50 101 LEU A C 1
ATOM 848 O O . LEU A 1 101 ? 12.170 -0.663 -4.603 1.00 86.50 101 LEU A O 1
ATOM 852 N N . THR A 1 102 ? 11.357 -1.564 -6.473 1.00 85.75 102 THR A N 1
ATOM 853 C CA . THR A 1 102 ? 12.663 -1.884 -7.062 1.00 85.75 102 THR A CA 1
ATOM 854 C C . THR A 1 102 ? 12.663 -1.479 -8.527 1.00 85.75 102 THR A C 1
ATOM 856 O O . THR A 1 102 ? 11.709 -1.762 -9.243 1.00 85.75 102 THR A O 1
ATOM 859 N N . ILE A 1 103 ? 13.710 -0.770 -8.946 1.00 81.19 103 ILE A N 1
ATOM 860 C CA . ILE A 1 103 ? 13.923 -0.337 -10.330 1.00 81.19 103 ILE A CA 1
ATOM 861 C C . ILE A 1 103 ? 15.379 -0.622 -10.679 1.00 81.19 103 ILE A C 1
ATOM 863 O O . ILE A 1 103 ? 16.291 0.075 -10.226 1.00 81.19 103 ILE A O 1
ATOM 867 N N . GLY A 1 104 ? 15.617 -1.678 -11.449 1.00 81.69 104 GLY A N 1
ATOM 868 C CA . GLY A 1 104 ? 16.968 -2.153 -11.742 1.00 81.69 104 GLY A CA 1
ATOM 869 C C . GLY A 1 104 ? 17.726 -2.489 -10.452 1.00 81.69 104 GLY A C 1
ATOM 870 O O . GLY A 1 104 ? 17.348 -3.397 -9.720 1.00 81.69 104 GLY A O 1
ATOM 871 N N . ARG A 1 105 ? 18.796 -1.740 -10.148 1.00 79.06 105 ARG A N 1
ATOM 872 C CA . ARG A 1 105 ? 19.577 -1.897 -8.899 1.00 79.06 105 ARG A CA 1
ATOM 873 C C . ARG A 1 105 ? 19.102 -1.004 -7.751 1.00 79.06 105 ARG A C 1
ATOM 875 O O . ARG A 1 105 ? 19.613 -1.126 -6.641 1.00 79.06 105 ARG A O 1
ATOM 882 N N . CYS A 1 106 ? 18.166 -0.103 -8.023 1.00 79.00 106 CYS A N 1
ATOM 883 C CA . CYS A 1 106 ? 17.653 0.847 -7.055 1.00 79.00 106 CYS A CA 1
ATOM 884 C C . CYS A 1 106 ? 16.513 0.233 -6.240 1.00 79.00 106 CYS A C 1
ATOM 886 O O . CYS A 1 106 ? 15.625 -0.397 -6.813 1.00 79.00 106 CYS A O 1
ATOM 888 N N . MET A 1 107 ? 16.487 0.459 -4.924 1.00 82.50 107 MET A N 1
ATOM 889 C CA . MET A 1 107 ? 15.413 -0.031 -4.048 1.00 82.50 107 MET A CA 1
ATOM 890 C C . MET A 1 107 ? 14.919 1.062 -3.104 1.00 82.50 107 MET A C 1
ATOM 892 O O . MET A 1 107 ? 15.732 1.680 -2.419 1.00 82.50 107 MET A O 1
ATOM 896 N N . GLY A 1 108 ? 13.601 1.251 -3.037 1.00 83.25 108 GLY A N 1
ATOM 897 C CA . GLY A 1 108 ? 12.905 2.086 -2.057 1.00 83.25 108 GLY A CA 1
ATOM 898 C C . GLY A 1 108 ? 11.991 1.249 -1.162 1.00 83.25 108 GLY A C 1
ATOM 899 O O . GLY A 1 108 ? 11.471 0.214 -1.588 1.00 83.25 108 GLY A O 1
ATOM 900 N N . LEU A 1 109 ? 11.811 1.691 0.081 1.00 87.44 109 LEU A N 1
ATOM 901 C CA . LEU A 1 109 ? 10.913 1.056 1.041 1.00 87.44 109 LEU A CA 1
ATOM 902 C C . LEU A 1 109 ? 10.143 2.139 1.786 1.00 87.44 109 LEU A C 1
ATOM 904 O O . LEU A 1 109 ? 10.752 3.016 2.390 1.00 87.44 109 LEU A O 1
ATOM 908 N N . ASP A 1 110 ? 8.826 2.045 1.782 1.00 89.69 110 ASP A N 1
ATOM 909 C CA . ASP A 1 110 ? 7.963 2.870 2.612 1.00 89.69 110 ASP A CA 1
ATOM 910 C C . ASP A 1 110 ? 7.145 1.977 3.536 1.00 89.69 110 ASP A C 1
ATOM 912 O O . ASP A 1 110 ? 6.777 0.857 3.177 1.00 89.69 110 ASP A O 1
ATOM 916 N N . THR A 1 111 ? 6.899 2.450 4.746 1.00 92.25 111 THR A N 1
ATOM 917 C CA . THR A 1 111 ? 6.129 1.715 5.746 1.00 92.25 111 THR A CA 1
ATOM 918 C C . THR A 1 111 ? 5.150 2.650 6.423 1.00 92.25 111 THR A C 1
ATOM 920 O O . THR A 1 111 ? 5.474 3.813 6.644 1.00 92.25 111 THR A O 1
ATOM 923 N N . CYS A 1 112 ? 3.955 2.161 6.737 1.00 93.06 112 CYS A N 1
ATOM 924 C CA . CYS A 1 112 ? 2.913 2.950 7.378 1.00 93.06 112 CYS A CA 1
ATOM 925 C C . CYS A 1 112 ? 2.249 2.147 8.496 1.00 93.06 112 CYS A C 1
ATOM 927 O O . CYS A 1 112 ? 1.703 1.078 8.237 1.00 93.06 112 CYS A O 1
ATOM 929 N N . ASP A 1 113 ? 2.261 2.669 9.720 1.00 93.94 113 ASP A N 1
ATOM 930 C CA . ASP A 1 113 ? 1.369 2.193 10.779 1.00 93.94 113 ASP A CA 1
ATOM 931 C C . ASP A 1 113 ? 0.038 2.951 10.668 1.00 93.94 113 ASP A C 1
ATOM 933 O O . ASP A 1 113 ? -0.037 4.162 10.919 1.00 93.94 113 ASP A O 1
ATOM 937 N N . LEU A 1 114 ? -0.993 2.244 10.200 1.00 93.06 114 LEU A N 1
ATOM 938 C CA . LEU A 1 114 ? -2.343 2.760 10.014 1.00 93.06 114 LEU A CA 1
ATOM 939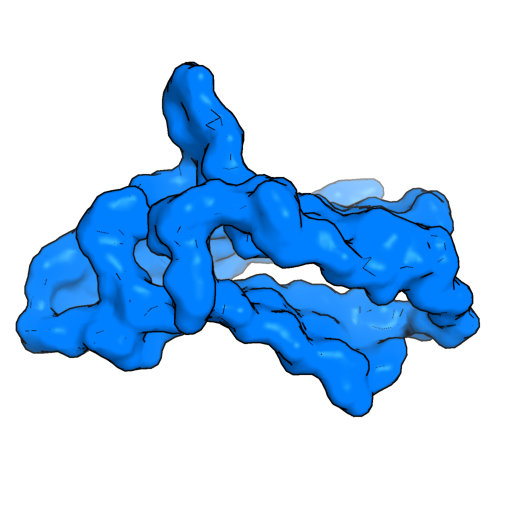 C C . LEU A 1 114 ? -3.215 2.339 11.198 1.00 93.06 114 LEU A C 1
ATOM 941 O O . LEU A 1 114 ? -3.430 1.155 11.441 1.00 93.06 114 LEU A O 1
ATOM 945 N N . THR A 1 115 ? -3.827 3.312 11.870 1.00 92.31 115 THR A N 1
ATOM 946 C CA . THR A 1 115 ? -4.878 3.060 12.864 1.00 92.31 115 THR A CA 1
ATOM 947 C C . THR A 1 115 ? -6.165 3.770 12.465 1.00 92.31 115 THR A C 1
ATOM 949 O O . THR A 1 115 ? -6.254 4.999 12.543 1.00 92.31 115 THR A O 1
ATOM 952 N N . VAL A 1 116 ? -7.187 2.996 12.100 1.00 89.44 116 VAL A N 1
ATOM 953 C CA . VAL A 1 116 ? -8.542 3.473 11.801 1.00 89.44 116 VAL A CA 1
ATOM 954 C C . VAL A 1 116 ? -9.454 3.162 12.979 1.00 89.44 116 VAL A C 1
ATOM 956 O O . VAL A 1 116 ? -9.626 2.018 13.387 1.00 89.44 116 VAL A O 1
ATOM 959 N N . THR A 1 117 ? -10.096 4.192 13.513 1.00 89.06 117 THR A N 1
ATOM 960 C CA . THR A 1 117 ? -11.148 4.059 14.523 1.00 89.06 117 THR A CA 1
ATOM 961 C C . THR A 1 117 ? -12.456 4.607 13.970 1.00 89.06 117 THR A C 1
ATOM 963 O O . THR A 1 117 ? -12.464 5.360 12.998 1.00 89.06 117 THR A O 1
ATOM 96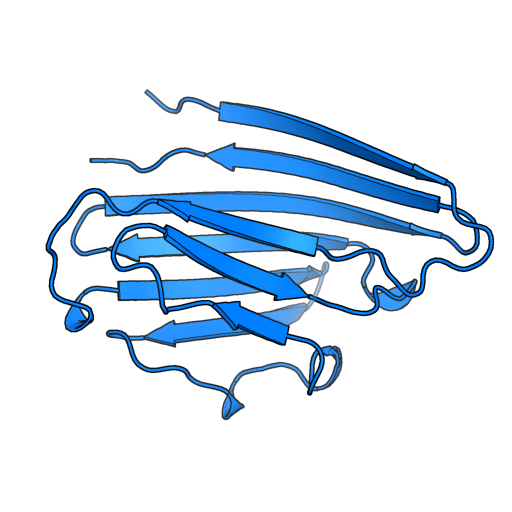6 N N . GLY A 1 118 ? -13.574 4.335 14.643 1.00 82.81 118 GLY A N 1
ATOM 967 C CA . GLY A 1 118 ? -14.863 4.925 14.270 1.00 82.81 118 GLY A CA 1
ATOM 968 C C . GLY A 1 118 ? -14.921 6.462 14.332 1.00 82.81 118 GLY A C 1
ATOM 969 O O . GLY A 1 118 ? -15.944 7.030 13.966 1.00 82.81 118 GLY A O 1
ATOM 970 N N . LYS A 1 119 ? -13.876 7.146 14.827 1.00 85.62 119 LYS A N 1
ATOM 971 C CA . LYS A 1 119 ? -13.849 8.612 15.000 1.00 85.62 119 LYS A CA 1
ATOM 972 C C . LYS A 1 119 ? -12.596 9.298 14.447 1.00 85.62 119 LYS A C 1
ATOM 974 O O . LYS A 1 119 ? -12.522 10.531 14.451 1.00 85.62 119 LYS A O 1
ATOM 979 N N . SER A 1 120 ? -11.585 8.541 14.031 1.00 87.19 120 SER A N 1
ATOM 980 C CA . SER A 1 120 ? -10.318 9.103 13.567 1.00 87.19 120 SER A CA 1
ATOM 981 C C . SER A 1 120 ? -9.483 8.109 12.776 1.00 87.19 120 SER A C 1
ATOM 983 O O . SER A 1 120 ? -9.584 6.904 12.992 1.00 87.19 120 SER A O 1
ATOM 985 N N . VAL A 1 121 ? -8.576 8.638 11.962 1.00 86.81 121 VAL A N 1
ATOM 986 C CA . VAL A 1 121 ? -7.516 7.894 11.279 1.00 86.81 121 VAL A CA 1
ATOM 987 C C . VAL A 1 121 ? -6.164 8.479 11.683 1.00 86.81 121 VAL A C 1
ATOM 989 O O . VAL A 1 121 ? -5.990 9.699 11.666 1.00 86.81 121 VAL A O 1
ATOM 992 N N . ASN A 1 122 ? -5.222 7.612 12.047 1.00 89.94 122 ASN A N 1
ATOM 993 C CA . ASN A 1 122 ? -3.828 7.953 12.319 1.00 89.94 122 ASN A CA 1
ATOM 994 C C . ASN A 1 122 ? -2.945 7.231 11.300 1.00 89.94 122 ASN A C 1
ATOM 996 O O . ASN A 1 122 ? -3.133 6.034 11.081 1.00 89.94 122 ASN A O 1
ATOM 1000 N N . LEU A 1 123 ? -1.994 7.951 10.713 1.00 87.94 123 LEU A N 1
ATOM 1001 C CA . LEU A 1 123 ? -1.011 7.422 9.774 1.00 87.94 123 LEU A CA 1
ATOM 1002 C C . LEU A 1 123 ? 0.390 7.792 10.255 1.00 87.94 123 LEU A C 1
ATOM 1004 O O . LEU A 1 123 ? 0.694 8.979 10.406 1.00 87.94 123 LEU A O 1
ATOM 1008 N N . TYR A 1 124 ? 1.247 6.795 10.451 1.00 90.38 124 TYR A N 1
ATOM 1009 C CA . TYR A 1 124 ? 2.657 6.992 10.785 1.00 90.38 124 TYR A CA 1
ATOM 1010 C C . TYR A 1 124 ? 3.531 6.397 9.689 1.00 90.38 124 TYR A C 1
ATOM 1012 O O . TYR A 1 124 ? 3.722 5.186 9.639 1.00 90.38 124 TYR A O 1
ATOM 1020 N N . PHE A 1 125 ? 4.068 7.248 8.821 1.00 86.44 125 PHE A N 1
ATOM 1021 C CA . PHE A 1 125 ? 4.942 6.829 7.733 1.00 86.44 125 PHE A CA 1
ATOM 1022 C C . PHE A 1 125 ? 6.410 6.854 8.157 1.00 86.44 125 PHE A C 1
ATOM 1024 O O . PHE A 1 125 ? 6.891 7.858 8.690 1.00 86.44 125 PHE A O 1
ATOM 1031 N N . GLU A 1 126 ? 7.138 5.785 7.849 1.00 86.38 126 GLU A N 1
ATOM 1032 C CA . GLU A 1 126 ? 8.600 5.756 7.805 1.00 86.38 126 GLU A CA 1
ATOM 1033 C C . GLU A 1 126 ? 9.029 5.467 6.362 1.00 86.38 126 GLU A C 1
ATOM 1035 O O . GLU A 1 126 ? 9.056 4.315 5.917 1.00 86.38 126 GLU A O 1
ATOM 1040 N N . VAL A 1 127 ? 9.421 6.532 5.660 1.00 75.75 127 VAL A N 1
ATOM 1041 C CA . VAL A 1 127 ? 9.951 6.468 4.299 1.00 75.75 127 VAL A CA 1
ATOM 1042 C C . VAL A 1 127 ? 11.454 6.221 4.374 1.00 75.75 127 VAL A C 1
ATOM 1044 O O . VAL A 1 127 ? 12.208 7.000 4.971 1.00 75.75 127 VAL A O 1
ATOM 1047 N N . ARG A 1 128 ? 11.915 5.151 3.727 1.00 70.75 128 ARG A N 1
ATOM 1048 C CA . ARG A 1 128 ? 13.334 4.866 3.500 1.00 70.75 128 ARG A CA 1
ATOM 1049 C C . ARG A 1 128 ? 13.644 5.095 2.025 1.00 70.75 128 ARG A C 1
ATOM 1051 O O . ARG A 1 128 ? 13.284 4.303 1.152 1.00 70.75 128 ARG A O 1
ATOM 1058 N N . THR A 1 129 ? 14.303 6.219 1.763 1.00 60.22 129 THR A N 1
ATOM 1059 C CA . THR A 1 129 ? 14.585 6.700 0.409 1.00 60.22 129 THR A CA 1
ATOM 1060 C C . THR A 1 129 ? 15.493 5.747 -0.371 1.00 60.22 129 THR A C 1
ATOM 1062 O O . THR A 1 129 ? 16.370 5.092 0.193 1.00 60.22 129 THR A O 1
ATOM 1065 N N . VAL A 1 130 ? 15.251 5.719 -1.684 1.00 58.12 130 VAL A N 1
ATOM 1066 C CA . VAL A 1 130 ? 15.898 4.900 -2.712 1.00 58.12 130 VAL A CA 1
ATOM 1067 C C . VAL A 1 130 ? 17.423 4.822 -2.559 1.00 58.12 130 VAL A C 1
ATOM 1069 O O . VAL A 1 130 ? 18.092 5.852 -2.513 1.00 58.12 130 VAL A O 1
ATOM 1072 N N . PHE A 1 131 ? 17.969 3.602 -2.547 1.00 54.84 131 PHE A N 1
ATOM 1073 C CA . PHE A 1 131 ? 19.408 3.350 -2.684 1.00 54.84 131 PHE A CA 1
ATOM 1074 C C . PHE A 1 131 ? 19.793 3.160 -4.134 1.00 54.84 131 PHE A C 1
ATOM 1076 O O . PHE A 1 131 ? 19.582 2.083 -4.686 1.00 54.84 131 PHE A O 1
ATOM 1083 N N . CYS A 1 132 ? 20.405 4.188 -4.698 1.00 58.91 132 CYS A N 1
ATOM 1084 C CA . CYS A 1 132 ? 21.435 4.128 -5.719 1.00 58.91 132 CYS A CA 1
ATOM 1085 C C . CYS A 1 132 ? 22.192 5.472 -5.680 1.00 58.91 132 CYS A C 1
ATOM 1087 O O . CYS A 1 132 ? 23.394 5.441 -5.994 1.00 58.91 132 CYS A O 1
#

pLDDT: mean 82.14, std 13.21, range [37.88, 96.19]

Organism: Xiphophorus maculatus (NCBI:txid8083)

Radius of gyration: 14.86 Å; chains: 1; bounding box: 41×28×34 Å

Foldseek 3Di:
DWDKDKDKDKDFDLAPQFDKDKDKDFDPDPAQLQQKWKWKWFDDPPDTATQWIDHRNHTDVVSHHPVQPPQWDWDPPDVGMIMIIGGGDDQVNAGKMWMWITGNPKIWIKIWGWGDDSTMIMIIIITTDIDD

Sequence (132 aa):
LLNKIYNYQYYKCLYCYNITLEWTFTTKTQGTWRDLFIYCSLVASHKELILYQVHEGVEFPESQDEQFSGRVQSDKDVLSEGRIRLHVLKMEDSGFYVCKLTIGRCMGLDTCDLTVTGKSVNLYFEVRTVFC

Secondary structure (DSSP, 8-state):
---EEEEEEEEE-SS-TT--EEEEEE--S---GGGEEEEEEEEETTEEEEEEEEETTEE-GGGS-GGGTTTEEEE--STTEEEEEE-S--GGG-EEEEEEEEETTEEEEEEEEEEEETTEEEEEEEEEEEE-